Protein AF-A0A7Y4R9W8-F1 (afdb_monomer)

Sequence (115 aa):
MKRQRPHGSGSLFQRTSGGPWIASWFTHDGKRRERSTRTTDRKAAERILSKHVADTALRRDGVIDARSDRHSIEGRRPIADHVGDWIATLTAQGRDDSTGADVESPRVQAGRNGQ

Radius of gyration: 27.62 Å; Cα contacts (8 Å, |Δi|>4): 103; chains: 1; bounding box: 37×31×106 Å

pLDDT: mean 73.19, std 18.22, range [39.69, 95.69]

Solvent-accessible surface area (backbone atoms only — not comparable to full-atom values): 7222 Å² total; per-residue (Å²): 134,86,80,80,70,68,93,75,65,53,50,76,49,58,93,44,94,88,39,46,30,29,32,35,37,64,41,64,87,69,46,80,46,75,45,75,59,80,31,66,51,64,70,63,34,50,54,54,35,50,49,56,42,50,61,23,50,39,40,60,73,57,77,44,52,70,70,60,56,55,52,53,58,57,71,66,52,58,70,66,59,54,51,50,54,50,52,52,54,38,50,73,70,70,51,72,80,80,88,67,82,84,78,74,73,83,77,79,84,79,85,78,88,88,136

Foldseek 3Di:
DPPPDPQLQFDWDDPDVLFFIKTWGAALVRDIDIDGLRDSDPVSVSVVSNVVSVVRVCVNVVVDDPVVVVVVVVVPPPPVVVVVVVVVVCVVVVNDPPPPPPPPDDPDPDDDDDD

Nearest PDB structures (foldseek):
  8tla-assembly1_B  TM=5.622E-01  e=1.297E+00  Homo sapiens
  8h5y-assembly2_A  TM=4.239E-01  e=7.760E-01  Escherichia coli K-12
  8tla-assembly1_D  TM=4.016E-01  e=2.628E+00  Homo sapiens
  9g6k-assembly1_UE  TM=3.631E-01  e=1.906E+00  Toxoplasma gondii
  6dqn-assembly1_A  TM=5.525E-01  e=8.897E+00  Homo sapiens

Secondary structure (DSSP, 8-state):
------TTS-EEEESSTTS-EEEEEE-TTS-EEEEE---S-HHHHHHHHHHHHHHHHHHHTTSS-HHHHHHHHHTTS-HHHHHHHHHHHHHHTT--STTS---------------

Mean predicted aligned error: 15.97 Å

Structure (mmCIF, N/CA/C/O backbone):
data_AF-A0A7Y4R9W8-F1
#
_entry.id   AF-A0A7Y4R9W8-F1
#
loop_
_atom_site.group_PDB
_atom_site.id
_atom_site.type_symbol
_atom_site.label_atom_id
_atom_site.label_alt_id
_atom_site.label_comp_id
_atom_site.label_asym_id
_atom_site.label_entity_id
_atom_site.label_seq_id
_atom_site.pdbx_PDB_ins_code
_atom_site.Cartn_x
_atom_site.Cartn_y
_atom_site.Cartn_z
_atom_site.occupancy
_atom_site.B_iso_or_equiv
_atom_site.auth_seq_id
_atom_site.auth_comp_id
_atom_site.auth_asym_id
_atom_site.auth_atom_id
_atom_site.pdbx_PDB_model_num
ATOM 1 N N . MET A 1 1 ? -6.246 -9.623 27.496 1.00 42.03 1 MET A N 1
ATOM 2 C CA . MET A 1 1 ? -5.485 -10.510 26.584 1.00 42.03 1 MET A CA 1
ATOM 3 C C . MET A 1 1 ? -5.223 -9.788 25.261 1.00 42.03 1 MET A C 1
ATOM 5 O O . MET A 1 1 ? -6.168 -9.526 24.526 1.00 42.03 1 MET A O 1
ATOM 9 N N . LYS A 1 2 ? -3.976 -9.392 24.961 1.00 45.47 2 LYS A N 1
ATOM 10 C CA . LYS A 1 2 ? -3.630 -8.803 23.651 1.00 45.47 2 LYS A CA 1
ATOM 11 C C . LYS A 1 2 ? -3.616 -9.931 22.614 1.00 45.47 2 LYS A C 1
ATOM 13 O O . LYS A 1 2 ? -2.710 -10.755 22.641 1.00 45.47 2 LYS A O 1
ATOM 18 N N . ARG A 1 3 ? -4.627 -9.991 21.734 1.00 52.09 3 ARG A N 1
ATOM 19 C CA . ARG A 1 3 ? -4.646 -10.916 20.585 1.00 52.09 3 ARG A CA 1
ATOM 20 C C . ARG A 1 3 ? -3.430 -10.606 19.710 1.00 52.09 3 ARG A C 1
ATOM 22 O O . ARG A 1 3 ? -3.440 -9.618 18.977 1.00 52.09 3 ARG A O 1
ATOM 29 N N . GLN A 1 4 ? -2.386 -11.421 19.827 1.00 53.09 4 GLN A N 1
ATOM 30 C CA . GLN A 1 4 ? -1.283 -11.450 18.874 1.00 53.09 4 GLN A CA 1
ATOM 31 C C . GLN A 1 4 ? -1.887 -11.856 17.528 1.00 53.09 4 GLN A C 1
ATOM 33 O O . GLN A 1 4 ? -2.458 -12.938 17.390 1.00 53.09 4 GLN A O 1
ATOM 38 N N . ARG A 1 5 ? -1.899 -10.918 16.577 1.00 55.25 5 ARG A N 1
ATOM 39 C CA . ARG A 1 5 ? -2.456 -11.154 15.244 1.00 55.25 5 ARG A CA 1
ATOM 40 C C . ARG A 1 5 ? -1.511 -12.099 14.499 1.00 55.25 5 ARG A C 1
ATOM 42 O O . ARG A 1 5 ? -0.300 -11.907 14.603 1.00 55.25 5 ARG A O 1
ATOM 49 N N . PRO A 1 6 ? -2.029 -13.082 13.747 1.00 48.03 6 PRO A N 1
ATOM 50 C CA . PRO A 1 6 ? -1.184 -13.988 12.986 1.00 48.03 6 PRO A CA 1
ATOM 51 C C . PRO A 1 6 ? -0.283 -13.180 12.044 1.00 48.03 6 PRO A C 1
ATOM 53 O O . PRO A 1 6 ? -0.731 -12.238 11.378 1.00 48.03 6 PRO A O 1
ATOM 56 N N . HIS A 1 7 ? 0.995 -13.557 12.044 1.00 48.12 7 HIS A N 1
ATOM 57 C CA . HIS A 1 7 ? 2.168 -12.832 11.545 1.00 48.12 7 HIS A CA 1
ATOM 58 C C . HIS A 1 7 ? 2.141 -12.396 10.062 1.00 48.12 7 HIS A C 1
ATOM 60 O O . HIS A 1 7 ? 3.084 -11.760 9.605 1.00 48.12 7 HIS A O 1
ATOM 66 N N . GLY A 1 8 ? 1.070 -12.664 9.310 1.00 55.91 8 GLY A N 1
ATOM 67 C CA . GLY A 1 8 ? 0.927 -12.284 7.897 1.00 55.91 8 GLY A CA 1
ATOM 68 C C . GLY A 1 8 ? 0.064 -11.048 7.614 1.00 55.91 8 GLY A C 1
ATOM 69 O O . GLY A 1 8 ? -0.031 -10.631 6.468 1.00 55.91 8 GLY A O 1
ATOM 70 N N . SER A 1 9 ? -0.585 -10.452 8.620 1.00 66.50 9 SER A N 1
ATOM 71 C CA . SER A 1 9 ? -1.719 -9.533 8.374 1.00 66.50 9 SER A CA 1
ATOM 72 C C . SER A 1 9 ? -1.347 -8.049 8.236 1.00 66.50 9 SER A C 1
ATOM 74 O O . SER A 1 9 ? -2.203 -7.226 7.916 1.00 66.50 9 SER A O 1
ATOM 76 N N . GLY A 1 10 ? -0.100 -7.686 8.549 1.00 84.75 10 GLY A N 1
ATOM 77 C CA . GLY A 1 10 ? 0.298 -6.293 8.751 1.00 84.75 10 GLY A CA 1
ATOM 78 C C . GLY A 1 10 ? -0.387 -5.618 9.953 1.00 84.75 10 GLY A C 1
ATOM 79 O O . GLY A 1 10 ? -1.193 -6.214 10.674 1.00 84.75 10 GLY A O 1
ATOM 80 N N . SER A 1 11 ? -0.027 -4.365 10.213 1.00 91.25 11 SER A N 1
ATOM 81 C CA . SER A 1 11 ? -0.532 -3.561 11.326 1.00 91.25 11 SER A CA 1
ATOM 82 C C . SER A 1 11 ? -0.989 -2.177 10.870 1.00 91.25 11 SER A C 1
ATOM 84 O O . SER A 1 11 ? -0.513 -1.637 9.872 1.00 91.25 11 SER A O 1
ATOM 86 N N . LEU A 1 12 ? -1.938 -1.611 11.619 1.00 92.94 12 LEU A N 1
ATOM 87 C CA . LEU A 1 12 ? -2.385 -0.230 11.480 1.00 92.94 12 LEU A CA 1
ATOM 88 C C . LEU A 1 12 ? -1.990 0.555 12.724 1.00 92.94 12 LEU A C 1
ATOM 90 O O . LEU A 1 12 ? -2.217 0.093 13.843 1.00 92.94 12 LEU A O 1
ATOM 94 N N . PHE A 1 13 ? -1.456 1.752 12.530 1.00 92.19 13 PHE A N 1
ATOM 95 C CA . PHE A 1 13 ? -1.144 2.674 13.617 1.00 92.19 13 PHE A CA 1
ATOM 96 C C . PHE A 1 13 ? -1.351 4.122 13.176 1.00 92.19 13 PHE A C 1
ATOM 98 O O . PHE A 1 13 ? -1.433 4.407 11.986 1.00 92.19 13 PHE A O 1
ATOM 105 N N . GLN A 1 14 ? -1.450 5.045 14.127 1.00 92.38 14 GLN A N 1
ATOM 106 C CA . GLN A 1 14 ? -1.485 6.483 13.857 1.00 92.38 14 GLN A CA 1
ATOM 107 C C . GLN A 1 14 ? -0.193 7.115 14.380 1.00 92.38 14 GLN A C 1
ATOM 109 O O . GLN A 1 14 ? 0.309 6.708 15.426 1.00 92.38 14 GLN A O 1
ATOM 114 N N . ARG A 1 15 ? 0.348 8.106 13.661 1.00 90.44 15 ARG A N 1
ATOM 115 C CA . ARG A 1 15 ? 1.488 8.915 14.142 1.00 90.44 15 ARG A CA 1
ATOM 116 C C . ARG A 1 15 ? 1.064 9.988 15.140 1.00 90.44 15 ARG A C 1
ATOM 118 O O . ARG A 1 15 ? 1.804 10.296 16.064 1.00 90.44 15 ARG A O 1
ATOM 125 N N . THR A 1 16 ? -0.132 10.526 14.942 1.00 90.94 16 THR A N 1
ATOM 126 C CA . THR A 1 16 ? -0.756 11.548 15.781 1.00 90.94 16 THR A CA 1
ATOM 127 C C . THR A 1 16 ? -2.196 11.120 16.013 1.00 90.94 16 THR A C 1
ATOM 129 O O . THR A 1 16 ? -2.829 10.612 15.086 1.00 90.94 16 THR A O 1
ATOM 132 N N . SER A 1 17 ? -2.716 11.298 17.227 1.00 87.69 17 SER A N 1
ATOM 133 C CA . SER A 1 17 ? -4.101 10.942 17.550 1.00 87.69 17 SER A CA 1
ATOM 134 C C . SER A 1 17 ? -5.082 11.698 16.657 1.00 87.69 17 SER A C 1
ATOM 136 O O . SER A 1 17 ? -5.004 12.919 16.552 1.00 87.69 17 SER A O 1
ATOM 138 N N . GLY A 1 18 ? -5.994 10.972 16.009 1.00 88.25 18 GLY A N 1
ATOM 139 C CA . GLY A 1 18 ? -6.957 11.547 15.061 1.00 88.25 18 GLY A CA 1
ATOM 140 C C . GLY A 1 18 ? -6.380 11.820 13.667 1.00 88.25 18 GLY A C 1
ATOM 141 O O . GLY A 1 18 ? -7.110 12.242 12.775 1.00 88.25 18 GLY A O 1
ATOM 142 N N . GLY A 1 19 ? -5.089 11.551 13.456 1.00 91.12 19 GLY A N 1
ATOM 143 C CA . GLY A 1 19 ? -4.446 11.620 12.152 1.00 91.12 19 GLY A CA 1
ATOM 144 C C . GLY A 1 19 ? -4.755 10.410 11.261 1.00 91.12 19 GLY A C 1
ATOM 145 O O . GLY A 1 19 ? -5.396 9.443 11.688 1.00 91.12 19 GLY A O 1
ATOM 146 N N . PRO A 1 20 ? -4.285 10.433 10.002 1.00 93.44 20 PRO A N 1
ATOM 147 C CA . PRO A 1 20 ? -4.493 9.331 9.078 1.00 93.44 20 PRO A CA 1
ATOM 148 C C . PRO A 1 20 ? -3.813 8.052 9.577 1.00 93.44 20 PRO A C 1
ATOM 150 O O . PRO A 1 20 ? -2.688 8.073 10.086 1.00 93.44 20 PRO A O 1
ATOM 153 N N . TRP A 1 21 ? -4.483 6.919 9.381 1.00 94.31 21 TRP A N 1
ATOM 154 C CA . TRP A 1 21 ? -3.922 5.611 9.684 1.00 94.31 21 TRP A CA 1
ATOM 155 C C . TRP A 1 21 ? -2.767 5.287 8.739 1.00 94.31 21 TRP A C 1
ATOM 157 O O . TRP A 1 21 ? -2.805 5.572 7.539 1.00 94.31 21 TRP A O 1
ATOM 167 N N . ILE A 1 22 ? -1.751 4.629 9.274 1.00 95.69 22 ILE A N 1
ATOM 168 C CA . ILE A 1 22 ? -0.598 4.114 8.551 1.00 95.69 22 ILE A CA 1
ATOM 169 C C . ILE A 1 22 ? -0.683 2.600 8.558 1.00 95.69 22 ILE A C 1
ATOM 171 O O . ILE A 1 22 ? -0.778 1.980 9.616 1.00 95.69 22 ILE A O 1
ATOM 175 N N . ALA A 1 23 ? -0.650 2.024 7.364 1.00 94.50 23 ALA A N 1
ATOM 176 C CA . ALA A 1 23 ? -0.553 0.595 7.154 1.00 94.50 23 ALA A CA 1
ATOM 177 C C . ALA A 1 23 ? 0.915 0.182 7.091 1.00 94.50 23 ALA A C 1
ATOM 179 O O . ALA A 1 23 ? 1.713 0.818 6.406 1.00 94.50 23 ALA A O 1
ATOM 180 N N . SER A 1 24 ? 1.254 -0.891 7.798 1.00 93.5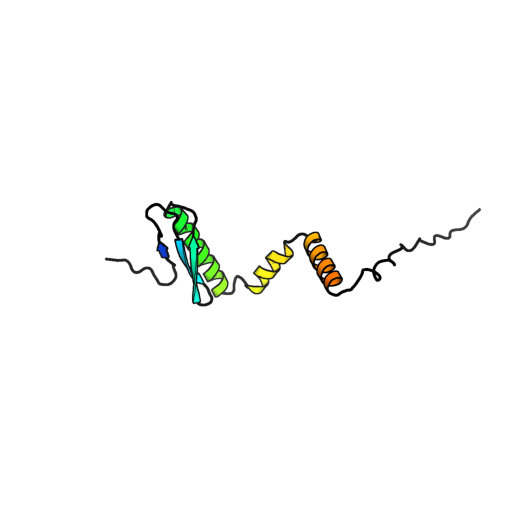6 24 SER A N 1
ATOM 181 C CA . SER A 1 24 ? 2.572 -1.519 7.815 1.00 93.56 24 SER A CA 1
ATOM 182 C C . SER A 1 24 ? 2.416 -2.992 7.469 1.00 93.56 24 SER A C 1
ATOM 184 O O . SER A 1 24 ? 1.624 -3.683 8.102 1.00 93.56 24 SER A O 1
ATOM 186 N N . TRP A 1 25 ? 3.137 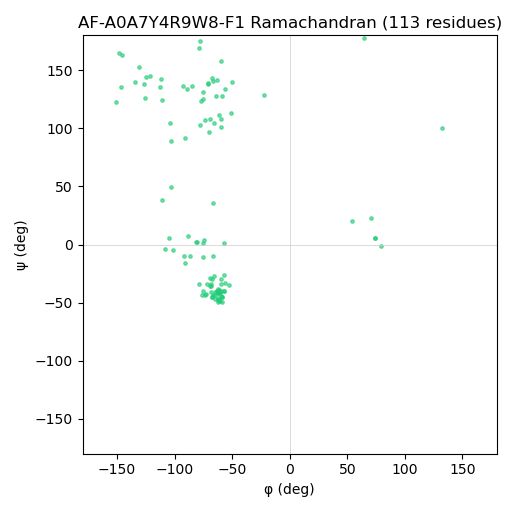-3.493 6.474 1.00 92.06 25 TRP A N 1
ATOM 187 C CA . TRP A 1 25 ? 3.077 -4.902 6.073 1.00 92.06 25 TRP A CA 1
ATOM 188 C C . TRP A 1 25 ? 4.429 -5.367 5.534 1.00 92.06 25 TRP A C 1
ATOM 190 O O . TRP A 1 25 ? 5.308 -4.555 5.244 1.00 92.06 25 TRP A O 1
ATOM 200 N N . PHE A 1 26 ? 4.610 -6.680 5.425 1.00 88.50 26 PHE A N 1
ATOM 201 C CA . PHE A 1 26 ? 5.781 -7.267 4.780 1.00 88.50 26 PHE A CA 1
ATOM 202 C C . PHE A 1 26 ? 5.474 -7.521 3.311 1.00 88.50 26 PHE A C 1
ATOM 204 O O . PHE A 1 26 ? 4.389 -8.000 2.992 1.00 88.50 26 PHE A O 1
ATOM 211 N N . THR A 1 27 ? 6.408 -7.184 2.428 1.00 86.19 27 THR A N 1
ATOM 212 C CA . THR A 1 27 ? 6.343 -7.538 1.009 1.00 86.19 27 THR A CA 1
ATOM 213 C C . THR A 1 27 ? 6.751 -8.993 0.801 1.00 86.19 27 THR A C 1
ATOM 215 O O . THR A 1 27 ? 7.282 -9.639 1.704 1.00 86.19 27 THR A O 1
ATOM 218 N N . HIS A 1 28 ? 6.525 -9.504 -0.409 1.00 81.50 28 HIS A N 1
ATOM 219 C CA . HIS A 1 28 ? 6.890 -10.864 -0.800 1.00 81.50 28 HIS A CA 1
ATOM 220 C C . HIS A 1 28 ? 8.403 -11.116 -0.669 1.00 81.50 28 HIS A C 1
ATOM 222 O O . HIS A 1 28 ? 8.802 -12.210 -0.295 1.00 81.5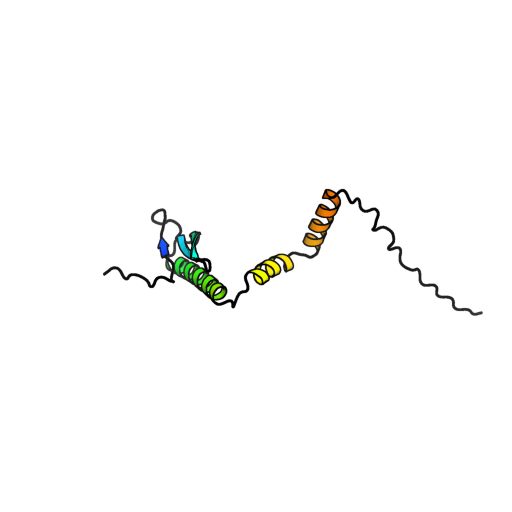0 28 HIS A O 1
ATOM 228 N N . ASP A 1 29 ? 9.222 -10.071 -0.831 1.00 80.94 29 ASP A N 1
ATOM 229 C CA . ASP A 1 29 ? 10.675 -10.084 -0.595 1.00 80.94 29 ASP A CA 1
ATOM 230 C C . ASP A 1 29 ? 11.080 -10.091 0.894 1.00 80.94 29 ASP A C 1
ATOM 232 O O . ASP A 1 29 ? 12.251 -9.904 1.223 1.00 80.94 29 ASP A O 1
ATOM 236 N N . GLY A 1 30 ? 10.121 -10.170 1.822 1.00 82.50 30 GLY A N 1
ATOM 237 C CA . GLY A 1 30 ? 10.364 -10.089 3.266 1.00 82.50 30 GLY A CA 1
ATOM 238 C C . GLY A 1 30 ? 10.688 -8.682 3.788 1.00 82.50 30 GLY A C 1
ATOM 239 O O . GLY A 1 30 ? 10.987 -8.516 4.970 1.00 82.50 30 GLY A O 1
ATOM 240 N N . LYS A 1 31 ? 10.612 -7.639 2.949 1.00 87.75 31 LYS A N 1
ATOM 241 C CA . LYS A 1 31 ? 10.893 -6.254 3.359 1.00 87.75 31 LYS A CA 1
ATOM 242 C C . LYS A 1 31 ? 9.658 -5.603 3.969 1.00 87.75 31 LYS A C 1
ATOM 244 O O . LYS A 1 31 ? 8.559 -5.689 3.428 1.00 87.75 31 LYS A O 1
ATOM 249 N N . ARG A 1 32 ? 9.834 -4.880 5.074 1.00 89.88 32 ARG A N 1
ATOM 250 C CA . ARG A 1 32 ? 8.744 -4.113 5.684 1.00 89.88 32 ARG A CA 1
ATOM 251 C C . ARG A 1 32 ? 8.468 -2.842 4.878 1.00 89.88 32 ARG A C 1
ATOM 253 O O . ARG A 1 32 ? 9.388 -2.093 4.551 1.00 89.88 32 ARG A O 1
ATOM 260 N N . ARG A 1 33 ? 7.199 -2.589 4.566 1.00 92.44 33 ARG A N 1
ATOM 261 C CA . ARG A 1 33 ? 6.718 -1.365 3.919 1.00 92.44 33 ARG A CA 1
ATOM 262 C C . ARG A 1 33 ? 5.691 -0.681 4.796 1.00 92.44 33 ARG A C 1
ATOM 264 O O . ARG A 1 33 ? 4.895 -1.333 5.466 1.00 92.44 33 ARG A O 1
ATOM 271 N N . GLU A 1 34 ? 5.720 0.643 4.757 1.00 94.25 34 GLU A N 1
ATOM 272 C CA . GLU A 1 34 ? 4.759 1.495 5.439 1.00 94.25 34 GLU A CA 1
ATOM 273 C C . GLU A 1 34 ? 4.160 2.479 4.447 1.00 94.25 34 GLU A C 1
ATOM 275 O O . GLU A 1 34 ? 4.866 3.037 3.602 1.00 94.25 34 GLU A O 1
ATOM 280 N N . ARG A 1 35 ? 2.849 2.694 4.539 1.00 94.12 35 ARG A N 1
ATOM 281 C CA . ARG A 1 35 ? 2.150 3.664 3.702 1.00 94.12 35 ARG A CA 1
ATOM 282 C C . ARG A 1 35 ? 1.006 4.297 4.470 1.00 94.12 35 ARG A C 1
ATOM 284 O O . ARG A 1 35 ? 0.226 3.613 5.128 1.00 94.12 35 ARG A O 1
ATOM 291 N N . SER A 1 36 ? 0.885 5.616 4.350 1.00 94.19 36 SER A N 1
ATOM 292 C CA . SER A 1 36 ? -0.307 6.315 4.822 1.00 94.19 36 SER A CA 1
ATOM 293 C C . SER A 1 36 ? -1.517 5.850 4.016 1.00 94.19 36 SER A C 1
ATOM 295 O O . SER A 1 36 ? -1.508 5.894 2.785 1.00 94.19 36 SER A O 1
ATOM 297 N N . THR A 1 37 ? -2.563 5.433 4.721 1.00 92.19 37 THR A N 1
ATOM 298 C CA . THR A 1 37 ? -3.867 5.108 4.130 1.00 92.19 37 THR A CA 1
ATOM 299 C C . THR A 1 37 ? -4.648 6.366 3.747 1.00 92.19 37 THR A C 1
ATOM 301 O O . THR A 1 37 ? -5.659 6.266 3.059 1.00 92.19 37 THR A O 1
ATOM 304 N N . ARG A 1 38 ? -4.177 7.551 4.180 1.00 92.19 38 ARG A N 1
ATOM 305 C CA . ARG A 1 38 ? -4.814 8.866 3.984 1.00 92.19 38 ARG A CA 1
ATOM 306 C C . ARG A 1 38 ? -6.270 8.941 4.460 1.00 92.19 38 ARG A C 1
ATOM 308 O O . ARG A 1 38 ? -6.993 9.843 4.063 1.00 92.19 38 ARG A O 1
ATOM 315 N N . THR A 1 39 ? -6.684 8.027 5.333 1.00 91.75 39 THR A N 1
ATOM 316 C CA . THR A 1 39 ? -8.004 8.032 5.965 1.00 91.75 39 THR A CA 1
ATOM 317 C C . THR A 1 39 ? -7.859 8.003 7.478 1.00 91.75 39 THR A C 1
ATOM 319 O O . THR A 1 39 ? -6.938 7.382 8.009 1.00 91.75 39 THR A O 1
ATOM 322 N N . THR A 1 40 ? -8.759 8.692 8.173 1.00 92.38 40 THR A N 1
ATOM 323 C CA . THR A 1 40 ? -8.892 8.681 9.636 1.00 92.38 40 THR A CA 1
ATOM 324 C C . THR A 1 40 ? -9.863 7.597 10.117 1.00 92.38 40 THR A C 1
ATOM 326 O O . THR A 1 40 ? -9.808 7.199 11.283 1.00 92.38 40 THR A O 1
ATOM 329 N N . ASP A 1 41 ? -10.695 7.040 9.227 1.00 93.69 41 ASP A N 1
ATOM 330 C CA . ASP A 1 41 ? -11.561 5.902 9.541 1.00 93.69 41 ASP A CA 1
ATOM 331 C C . ASP A 1 41 ? -10.761 4.594 9.562 1.00 93.69 41 ASP A C 1
ATOM 333 O O . ASP A 1 41 ? -10.135 4.183 8.579 1.00 93.69 41 ASP A O 1
ATOM 337 N N . ARG A 1 42 ? -10.841 3.900 10.698 1.00 88.25 42 ARG A N 1
ATOM 338 C CA . ARG A 1 42 ? -10.180 2.617 10.915 1.00 88.25 42 ARG A CA 1
ATOM 339 C C . ARG A 1 42 ? -10.697 1.535 9.973 1.00 88.25 42 ARG A C 1
ATOM 341 O O . ARG A 1 42 ? -9.894 0.744 9.489 1.00 88.25 42 ARG A O 1
ATOM 348 N N . LYS A 1 43 ? -12.006 1.477 9.701 1.00 90.69 43 LYS A N 1
ATOM 349 C CA . LYS A 1 43 ? -12.567 0.426 8.834 1.00 90.69 43 LYS A CA 1
ATOM 350 C C . LYS A 1 43 ? -12.076 0.592 7.400 1.00 90.69 43 LYS A C 1
ATOM 352 O O . LYS A 1 43 ? -11.670 -0.384 6.773 1.00 90.69 43 LYS A O 1
ATOM 357 N N . ALA A 1 44 ? -12.066 1.822 6.888 1.00 90.75 44 ALA A N 1
ATOM 358 C CA . ALA A 1 44 ? -11.464 2.131 5.596 1.00 90.75 44 ALA A CA 1
ATOM 359 C C . ALA A 1 44 ? -9.964 1.779 5.557 1.00 90.75 44 ALA A C 1
ATOM 361 O O . ALA A 1 44 ? -9.509 1.147 4.602 1.00 90.75 44 ALA A O 1
ATOM 362 N N . ALA A 1 45 ? -9.210 2.114 6.608 1.00 91.56 45 ALA A N 1
ATOM 363 C CA . ALA A 1 45 ? -7.793 1.772 6.713 1.00 91.56 45 ALA A CA 1
ATOM 364 C C . ALA A 1 45 ? -7.545 0.252 6.716 1.00 91.56 45 ALA A C 1
ATOM 366 O O . ALA A 1 45 ? -6.605 -0.218 6.076 1.00 91.56 45 ALA A O 1
ATOM 367 N N . GLU A 1 46 ? -8.403 -0.526 7.385 1.00 91.88 46 GLU A N 1
ATOM 368 C CA . GLU A 1 46 ? -8.327 -1.993 7.407 1.00 91.88 46 GLU A CA 1
ATOM 369 C C . GLU A 1 46 ? -8.517 -2.582 6.006 1.00 91.88 46 GLU A C 1
ATOM 371 O O . GLU A 1 46 ? -7.725 -3.430 5.605 1.00 91.88 46 GLU A O 1
ATOM 376 N N . ARG A 1 47 ? -9.464 -2.068 5.209 1.00 92.69 47 ARG A N 1
ATOM 377 C CA . ARG A 1 47 ? -9.639 -2.501 3.808 1.00 92.69 47 ARG A CA 1
ATOM 378 C C . ARG A 1 47 ? -8.403 -2.212 2.953 1.00 92.69 47 ARG A C 1
ATOM 380 O O . ARG A 1 47 ? -8.006 -3.051 2.147 1.00 92.69 47 ARG A O 1
ATOM 387 N N . ILE A 1 48 ? -7.784 -1.042 3.135 1.00 92.88 48 ILE A N 1
ATOM 388 C CA . ILE A 1 48 ? -6.563 -0.656 2.407 1.00 92.88 48 ILE A CA 1
ATOM 389 C C . ILE A 1 48 ? -5.397 -1.577 2.785 1.00 92.88 48 ILE A C 1
ATOM 391 O O . ILE A 1 48 ? -4.674 -2.046 1.905 1.00 92.88 48 ILE A O 1
ATOM 395 N N . LEU A 1 49 ? -5.237 -1.886 4.074 1.00 91.56 49 LEU A N 1
ATOM 396 C CA . LEU A 1 49 ? -4.232 -2.843 4.534 1.00 91.56 49 LEU A CA 1
ATOM 397 C C . LEU A 1 49 ? -4.482 -4.243 3.954 1.00 91.56 49 LEU A C 1
ATOM 399 O O . LEU A 1 49 ? -3.555 -4.847 3.419 1.00 91.56 49 LEU A O 1
ATOM 403 N N . SER A 1 50 ? -5.721 -4.739 4.009 1.00 89.31 50 SER A N 1
ATOM 404 C CA . SER A 1 50 ? -6.086 -6.043 3.443 1.00 89.31 50 SER A CA 1
ATOM 405 C C . SER A 1 50 ? -5.757 -6.135 1.957 1.00 89.31 50 SER A C 1
ATOM 407 O O . SER A 1 50 ? -5.219 -7.151 1.526 1.00 89.31 50 SER A O 1
ATOM 409 N N . LYS A 1 51 ? -5.996 -5.064 1.190 1.00 90.88 51 LYS A N 1
ATOM 410 C CA . LYS A 1 51 ? -5.590 -4.994 -0.217 1.00 90.88 51 LYS A CA 1
ATOM 411 C C . LYS A 1 51 ? -4.079 -5.169 -0.377 1.00 90.88 51 LYS A C 1
ATOM 413 O O . LYS 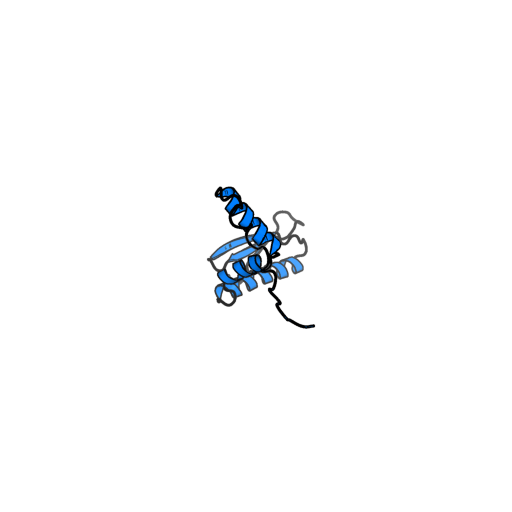A 1 51 ? -3.648 -6.000 -1.162 1.00 90.88 51 LYS A O 1
ATOM 418 N N . HIS A 1 52 ? -3.270 -4.435 0.386 1.00 91.19 52 HIS A N 1
ATOM 419 C CA . HIS A 1 52 ? -1.811 -4.534 0.296 1.00 91.19 52 HIS A CA 1
ATOM 420 C C . HIS A 1 52 ? -1.265 -5.919 0.658 1.00 91.19 52 HIS A C 1
ATOM 422 O O . HIS A 1 52 ? -0.323 -6.398 0.022 1.00 91.19 52 HIS A O 1
ATOM 428 N N . VAL A 1 53 ? -1.857 -6.569 1.659 1.00 89.00 53 VAL A N 1
ATOM 429 C CA . VAL A 1 53 ? -1.498 -7.938 2.047 1.00 89.00 53 VAL A CA 1
ATOM 430 C C . VAL A 1 53 ? -1.898 -8.932 0.957 1.00 89.00 53 VAL A C 1
ATOM 432 O O . VAL A 1 53 ? -1.075 -9.759 0.575 1.00 89.00 53 VAL A O 1
ATOM 435 N N . ALA A 1 54 ? -3.108 -8.817 0.404 1.00 87.75 54 ALA A N 1
ATOM 436 C CA . ALA A 1 54 ? -3.576 -9.672 -0.686 1.00 87.75 54 ALA A CA 1
ATOM 437 C C . ALA A 1 54 ? -2.716 -9.512 -1.952 1.00 87.75 54 ALA A C 1
ATOM 439 O O . ALA A 1 54 ? -2.218 -10.499 -2.482 1.00 87.75 54 ALA A O 1
ATOM 440 N N . ASP A 1 55 ? -2.444 -8.273 -2.372 1.00 85.56 55 ASP A N 1
ATOM 441 C CA . ASP A 1 55 ? -1.556 -7.949 -3.498 1.00 85.56 55 ASP A CA 1
ATOM 442 C C . ASP A 1 55 ? -0.150 -8.545 -3.318 1.00 85.56 55 ASP A C 1
ATOM 444 O O . ASP A 1 55 ? 0.528 -8.892 -4.289 1.00 85.56 55 ASP A O 1
ATOM 448 N N . THR A 1 56 ? 0.311 -8.629 -2.070 1.00 86.38 56 THR A N 1
ATOM 449 C CA . THR A 1 56 ? 1.600 -9.229 -1.731 1.00 86.38 56 THR A CA 1
ATOM 450 C C . THR A 1 56 ? 1.543 -10.752 -1.784 1.00 86.38 56 THR A C 1
ATOM 452 O O . THR A 1 56 ? 2.464 -11.362 -2.323 1.00 86.38 56 THR A O 1
ATOM 455 N N . ALA A 1 57 ? 0.482 -11.364 -1.255 1.00 84.12 57 ALA A N 1
ATOM 456 C CA . ALA A 1 57 ? 0.277 -12.808 -1.310 1.00 84.12 57 ALA A CA 1
ATOM 457 C C . ALA A 1 57 ? 0.226 -13.300 -2.764 1.00 84.12 57 ALA A C 1
ATOM 459 O O . ALA A 1 57 ? 0.964 -14.208 -3.121 1.00 84.12 57 ALA A O 1
ATOM 460 N N . LEU A 1 58 ? -0.512 -12.602 -3.635 1.00 84.50 58 LEU A N 1
ATOM 461 C CA . LEU A 1 58 ? -0.584 -12.924 -5.065 1.00 84.50 58 LEU A CA 1
ATOM 462 C C . LEU A 1 58 ? 0.783 -12.871 -5.771 1.00 84.50 58 LEU A C 1
ATOM 464 O O . LEU A 1 58 ? 1.037 -13.660 -6.678 1.00 84.50 58 LEU A O 1
ATOM 468 N N . ARG A 1 59 ? 1.675 -11.959 -5.361 1.00 83.81 59 ARG A N 1
ATOM 469 C CA . ARG A 1 59 ? 3.056 -11.888 -5.876 1.00 83.81 59 ARG A CA 1
ATOM 470 C C . ARG A 1 59 ? 3.947 -12.985 -5.300 1.00 83.81 59 ARG A C 1
ATOM 472 O O . ARG A 1 59 ? 4.744 -13.559 -6.030 1.00 83.81 59 ARG A O 1
ATOM 479 N N . ARG A 1 60 ? 3.806 -13.291 -4.006 1.00 78.12 60 ARG A N 1
ATOM 480 C CA . ARG A 1 60 ? 4.524 -14.395 -3.350 1.00 78.12 60 ARG A CA 1
ATOM 4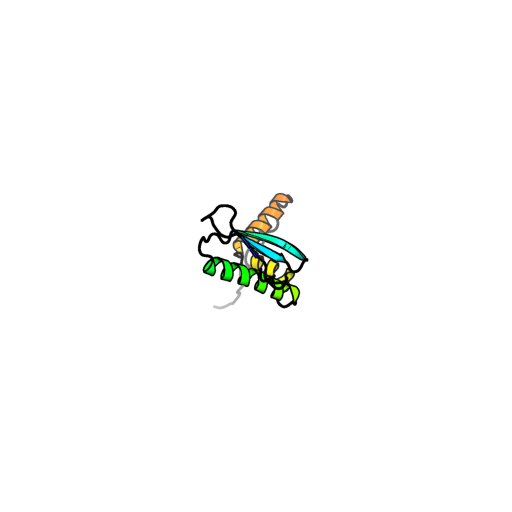81 C C . ARG A 1 60 ? 4.175 -15.741 -3.986 1.00 78.12 60 ARG A C 1
ATOM 483 O O . ARG A 1 60 ? 5.068 -16.552 -4.193 1.00 78.12 60 ARG A O 1
ATOM 490 N N . ASP A 1 61 ? 2.902 -15.952 -4.297 1.00 77.88 61 ASP A N 1
ATOM 491 C CA . ASP A 1 61 ? 2.402 -17.196 -4.881 1.00 77.88 61 ASP A CA 1
ATOM 492 C C . ASP A 1 61 ? 2.652 -17.268 -6.403 1.00 77.88 61 ASP A C 1
ATOM 494 O O . ASP A 1 61 ? 2.256 -18.233 -7.050 1.00 77.88 61 ASP A O 1
ATOM 498 N N . GLY A 1 62 ? 3.308 -16.256 -6.991 1.00 71.69 62 GLY A N 1
ATOM 499 C CA . GLY A 1 62 ? 3.688 -16.229 -8.407 1.00 71.69 62 GLY A CA 1
ATOM 500 C C . GLY A 1 62 ? 2.533 -15.987 -9.386 1.00 71.69 62 GLY A C 1
ATOM 501 O O . GLY A 1 62 ? 2.748 -16.023 -10.593 1.00 71.69 62 GLY A O 1
ATOM 502 N N . VAL A 1 63 ? 1.321 -15.708 -8.891 1.00 72.19 63 VAL A N 1
ATOM 503 C CA . VAL A 1 63 ? 0.132 -15.402 -9.712 1.00 72.19 63 VAL A CA 1
ATOM 504 C C . VAL A 1 63 ? 0.287 -14.055 -10.425 1.00 72.19 63 VAL A C 1
ATOM 506 O O . VAL A 1 63 ? -0.175 -13.883 -11.551 1.00 72.19 63 VAL A O 1
ATOM 509 N N . ILE A 1 64 ? 0.961 -13.098 -9.783 1.00 67.19 64 ILE A N 1
ATOM 510 C CA . ILE A 1 64 ? 1.401 -11.849 -10.412 1.00 67.19 64 ILE A CA 1
ATOM 511 C C . ILE A 1 64 ? 2.904 -11.958 -10.670 1.00 67.19 64 ILE A C 1
ATOM 513 O O . ILE A 1 64 ? 3.699 -11.797 -9.741 1.00 67.19 64 ILE A O 1
ATOM 517 N N . ASP A 1 65 ? 3.298 -12.174 -11.928 1.00 64.62 65 ASP A N 1
ATOM 518 C CA . ASP A 1 65 ? 4.693 -12.005 -12.339 1.00 64.62 65 ASP A CA 1
ATOM 519 C C . ASP A 1 65 ? 5.052 -10.511 -12.293 1.00 64.62 65 ASP A C 1
ATOM 521 O O . ASP A 1 65 ? 4.612 -9.703 -13.119 1.00 64.62 65 ASP A O 1
ATOM 525 N N . ALA A 1 66 ? 5.867 -10.135 -11.307 1.00 58.81 66 ALA A N 1
ATOM 526 C CA . ALA A 1 66 ? 6.312 -8.763 -11.091 1.00 58.81 66 ALA A CA 1
ATOM 527 C C . ALA A 1 66 ? 7.028 -8.157 -12.315 1.00 58.81 66 ALA A C 1
ATOM 529 O O . ALA A 1 66 ? 7.011 -6.935 -12.493 1.00 58.81 66 ALA A O 1
ATOM 530 N N . ARG A 1 67 ? 7.634 -8.985 -13.1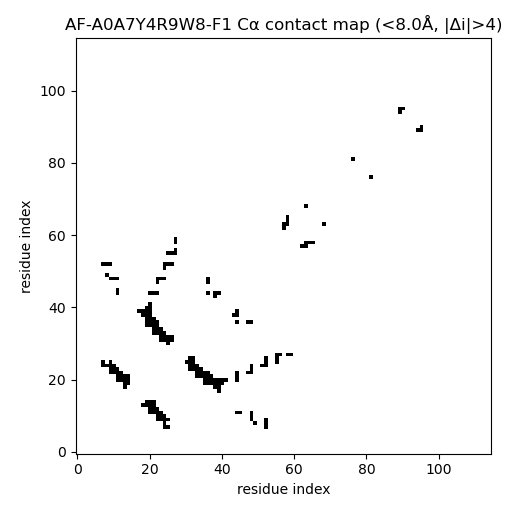79 1.00 56.34 67 ARG A N 1
ATOM 531 C CA . ARG A 1 67 ? 8.280 -8.533 -14.418 1.00 56.34 67 ARG A CA 1
ATOM 532 C C . ARG A 1 67 ? 7.249 -8.129 -15.474 1.00 56.34 67 ARG A C 1
ATOM 534 O O . ARG A 1 67 ? 7.409 -7.085 -16.106 1.00 56.34 67 ARG A O 1
ATOM 541 N N . SER A 1 68 ? 6.183 -8.912 -15.620 1.00 55.66 68 SER A N 1
ATOM 542 C CA . SER A 1 68 ? 5.093 -8.645 -16.567 1.00 55.66 68 SER A CA 1
ATOM 543 C C . SER A 1 68 ? 4.211 -7.463 -16.137 1.00 55.66 68 SER A C 1
ATOM 545 O O . SER A 1 68 ? 3.761 -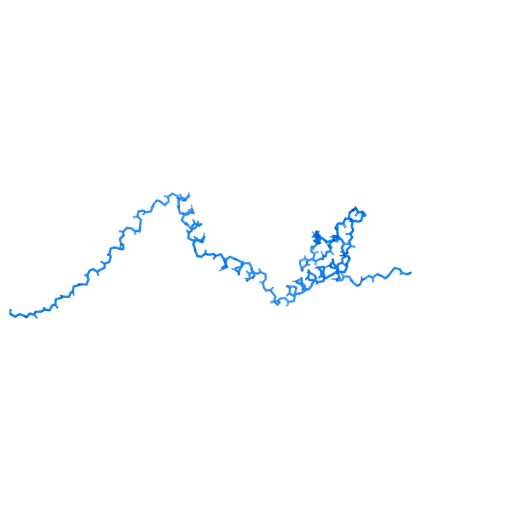6.685 -16.980 1.00 55.66 68 SER A O 1
ATOM 547 N N . ASP A 1 69 ? 4.010 -7.264 -14.828 1.00 58.03 69 ASP A N 1
ATOM 548 C CA . ASP A 1 69 ? 3.272 -6.112 -14.274 1.00 58.03 69 ASP A CA 1
ATOM 549 C C . ASP A 1 69 ? 3.983 -4.782 -14.602 1.00 58.03 69 ASP A C 1
ATOM 551 O O . ASP A 1 69 ? 3.353 -3.811 -15.022 1.00 58.03 69 ASP A O 1
ATOM 555 N N . ARG A 1 70 ? 5.325 -4.754 -14.530 1.00 58.84 70 ARG A N 1
ATOM 556 C CA . ARG A 1 70 ? 6.126 -3.583 -14.931 1.00 58.84 70 ARG A CA 1
ATOM 557 C C . ARG A 1 70 ? 5.956 -3.245 -16.414 1.00 58.84 70 ARG A C 1
ATOM 559 O O . ARG A 1 70 ? 5.730 -2.084 -16.745 1.00 58.84 70 ARG A O 1
ATOM 566 N N . HIS A 1 71 ? 6.022 -4.243 -17.296 1.00 56.69 71 HIS A N 1
ATOM 567 C CA . HIS A 1 71 ? 5.850 -4.023 -18.738 1.00 56.69 71 HIS A CA 1
ATOM 568 C C . HIS A 1 71 ? 4.415 -3.604 -19.090 1.00 56.69 71 HIS A C 1
ATOM 570 O O . HIS A 1 71 ? 4.209 -2.843 -20.027 1.00 56.69 71 HIS A O 1
ATOM 576 N N . SER A 1 72 ? 3.423 -4.040 -18.309 1.00 58.66 72 SER A N 1
ATOM 577 C CA . SER A 1 72 ? 2.017 -3.662 -18.506 1.00 58.66 72 SER A CA 1
ATOM 578 C C . SER A 1 72 ? 1.742 -2.189 -18.185 1.00 58.66 72 SER A C 1
ATOM 580 O O . SER A 1 72 ? 0.827 -1.601 -18.755 1.00 58.66 72 SER A O 1
ATOM 582 N N . ILE A 1 73 ? 2.512 -1.578 -17.278 1.00 60.03 73 ILE A N 1
ATOM 583 C CA . ILE A 1 73 ? 2.430 -0.137 -16.993 1.00 60.03 73 ILE A CA 1
ATOM 584 C C . ILE A 1 73 ? 3.045 0.663 -18.141 1.00 60.03 73 ILE A C 1
ATOM 586 O O . ILE A 1 73 ? 2.449 1.643 -18.581 1.00 60.03 73 ILE A O 1
ATOM 590 N N . GLU A 1 74 ? 4.201 0.229 -18.648 1.00 58.66 74 GLU A N 1
ATOM 591 C CA . GLU A 1 74 ? 4.837 0.871 -19.801 1.00 58.66 74 GLU A CA 1
ATOM 592 C C . GLU A 1 74 ? 3.983 0.733 -21.060 1.00 58.66 74 GLU A C 1
ATOM 594 O O . GLU A 1 74 ? 3.692 1.745 -21.674 1.00 58.66 74 GLU A O 1
ATOM 599 N N . GLY A 1 75 ? 3.460 -0.454 -21.377 1.00 59.34 75 GLY A N 1
ATOM 600 C CA . GLY A 1 75 ? 2.598 -0.669 -22.547 1.00 59.34 75 GLY A CA 1
ATOM 601 C C . GLY A 1 75 ? 1.235 0.037 -22.495 1.00 59.34 75 GLY A C 1
ATOM 602 O O . GLY A 1 75 ? 0.523 0.060 -23.496 1.00 59.34 75 GLY A O 1
ATOM 603 N N . ARG A 1 76 ? 0.849 0.614 -21.347 1.00 66.81 76 ARG A N 1
ATOM 604 C CA . ARG A 1 76 ? -0.322 1.504 -21.228 1.00 66.81 76 ARG A CA 1
ATOM 605 C C . ARG A 1 76 ? -0.001 2.961 -21.553 1.00 66.81 76 ARG A C 1
ATOM 607 O O . ARG A 1 76 ? -0.937 3.758 -21.631 1.00 66.81 76 ARG A O 1
ATOM 614 N N . ARG A 1 77 ? 1.274 3.335 -21.699 1.00 67.31 77 ARG A N 1
ATOM 615 C CA . ARG A 1 77 ? 1.624 4.678 -22.164 1.00 67.31 77 ARG A CA 1
ATOM 616 C C . ARG A 1 77 ? 1.172 4.820 -23.623 1.00 67.31 77 ARG A C 1
ATOM 618 O O . ARG A 1 77 ? 1.276 3.865 -24.395 1.00 67.31 77 ARG A O 1
ATOM 625 N N . PRO A 1 78 ? 0.644 5.989 -24.016 1.00 75.56 78 PRO A N 1
ATOM 626 C CA . PRO A 1 78 ? 0.375 6.284 -25.413 1.00 75.56 78 PRO A CA 1
ATOM 627 C C . PRO A 1 78 ? 1.604 5.997 -26.281 1.00 75.56 78 PRO A C 1
ATOM 629 O O . PRO A 1 78 ? 2.725 6.333 -25.906 1.00 75.56 78 PRO A O 1
ATOM 632 N N . ILE A 1 79 ? 1.391 5.434 -27.474 1.00 75.06 79 ILE A N 1
ATOM 633 C CA . ILE A 1 79 ? 2.466 5.182 -28.452 1.00 75.06 79 ILE A CA 1
ATOM 634 C C . ILE A 1 79 ? 3.279 6.463 -28.714 1.00 75.06 79 ILE A C 1
ATOM 636 O O . ILE A 1 79 ? 4.495 6.399 -28.861 1.00 75.06 79 ILE A O 1
ATOM 640 N N . ALA A 1 80 ? 2.620 7.626 -28.693 1.00 76.00 80 ALA A N 1
ATOM 641 C CA . ALA A 1 80 ? 3.258 8.932 -28.837 1.00 76.00 80 ALA A CA 1
ATOM 642 C C . ALA A 1 80 ? 4.352 9.197 -27.785 1.00 76.00 80 ALA A C 1
ATOM 644 O O . ALA A 1 80 ? 5.417 9.699 -28.135 1.00 76.00 80 ALA A O 1
ATOM 645 N N . ASP A 1 81 ? 4.135 8.805 -26.527 1.00 75.56 81 ASP A N 1
ATOM 646 C CA . ASP A 1 81 ? 5.111 9.006 -25.450 1.00 75.56 81 ASP A CA 1
ATOM 647 C C . ASP A 1 81 ? 6.344 8.113 -25.640 1.00 75.56 81 ASP A C 1
ATOM 649 O O . ASP A 1 81 ? 7.467 8.525 -25.360 1.00 75.56 81 ASP A O 1
ATOM 653 N N . HIS A 1 82 ? 6.152 6.894 -26.150 1.00 75.50 82 HIS A N 1
ATOM 654 C CA . HIS A 1 82 ? 7.256 5.988 -26.466 1.00 75.50 82 HIS A CA 1
ATOM 655 C C . HIS A 1 82 ? 8.091 6.479 -27.648 1.00 75.50 82 HIS A C 1
ATOM 657 O O . HIS A 1 82 ? 9.317 6.396 -27.609 1.00 75.50 82 HIS A O 1
ATOM 663 N N . VAL A 1 83 ? 7.434 7.005 -28.685 1.00 84.00 83 VAL A N 1
ATOM 664 C CA . VAL A 1 83 ? 8.111 7.604 -29.842 1.00 84.00 83 VAL A CA 1
ATOM 665 C C . VAL A 1 83 ? 8.882 8.855 -29.416 1.00 84.00 83 VAL A C 1
ATOM 667 O O . VAL A 1 83 ? 10.024 9.027 -29.833 1.00 84.00 83 VAL A O 1
ATOM 670 N N . GLY A 1 84 ? 8.311 9.683 -28.535 1.00 81.19 84 GLY A N 1
ATOM 671 C CA . GLY A 1 84 ? 8.988 10.850 -27.969 1.00 81.19 84 GLY A CA 1
ATOM 672 C C . GLY A 1 84 ? 10.256 10.487 -27.190 1.00 81.19 84 GLY A C 1
ATOM 673 O O . GLY A 1 84 ? 11.316 11.051 -27.460 1.00 81.19 84 GLY A O 1
ATOM 674 N N . ASP A 1 85 ? 10.176 9.504 -26.284 1.00 79.94 85 ASP A N 1
ATOM 675 C CA . ASP A 1 85 ? 11.342 9.009 -25.535 1.00 79.94 85 ASP A CA 1
ATOM 676 C C . ASP A 1 85 ? 12.409 8.425 -26.480 1.00 79.94 85 ASP A C 1
ATOM 678 O O . ASP A 1 85 ? 13.603 8.679 -26.312 1.00 79.94 85 ASP A O 1
ATOM 682 N N . TRP A 1 86 ? 11.994 7.680 -27.511 1.00 78.38 86 TRP A N 1
ATOM 683 C CA . TRP A 1 86 ? 12.905 7.117 -28.509 1.00 78.38 86 TRP A CA 1
ATOM 684 C C . TRP A 1 86 ? 13.647 8.206 -29.296 1.00 78.38 86 TRP A C 1
ATOM 686 O O . TRP A 1 86 ? 14.879 8.183 -29.349 1.00 78.38 86 TRP A O 1
ATOM 696 N N . ILE A 1 87 ? 12.933 9.204 -29.827 1.00 83.25 87 ILE A N 1
ATOM 697 C CA . ILE A 1 87 ? 13.533 10.347 -30.535 1.00 83.25 87 ILE A CA 1
ATOM 698 C C . ILE A 1 87 ? 14.509 11.088 -29.614 1.00 83.25 87 ILE A C 1
ATOM 700 O O . ILE A 1 87 ? 15.643 11.34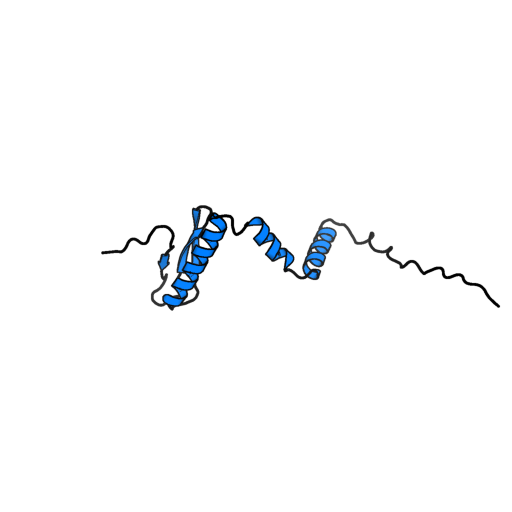8 -30.012 1.00 83.25 87 ILE A O 1
ATOM 704 N N . ALA A 1 88 ? 14.128 11.339 -28.358 1.00 82.44 88 ALA A N 1
ATOM 705 C CA . ALA A 1 88 ? 14.996 11.995 -27.383 1.00 82.44 88 ALA A CA 1
ATOM 706 C C . ALA A 1 88 ? 16.300 11.214 -27.135 1.00 82.44 88 ALA A C 1
ATOM 708 O O . ALA A 1 88 ? 17.372 11.817 -27.048 1.00 82.44 88 ALA A O 1
ATOM 709 N N . THR A 1 89 ? 16.243 9.878 -27.069 1.00 79.06 89 THR A N 1
ATOM 710 C CA . THR A 1 89 ? 17.457 9.054 -26.941 1.00 79.06 89 THR A CA 1
ATOM 711 C C . THR A 1 89 ? 18.340 9.083 -28.187 1.00 79.06 89 THR A C 1
ATOM 713 O O . THR A 1 89 ? 19.562 9.099 -28.047 1.00 79.06 89 THR A O 1
ATOM 716 N N . LEU A 1 90 ? 17.758 9.137 -29.390 1.00 78.81 90 LEU A N 1
ATOM 717 C CA . LEU A 1 90 ? 18.511 9.249 -30.643 1.00 78.81 90 LEU A CA 1
ATOM 718 C C . LEU A 1 90 ? 19.210 10.608 -30.755 1.00 78.81 90 LEU A C 1
ATOM 720 O O . LEU A 1 90 ? 20.410 10.657 -31.031 1.00 78.81 90 LEU A O 1
ATOM 724 N N . THR A 1 91 ? 18.508 11.695 -30.430 1.00 76.06 91 THR A N 1
ATOM 725 C CA . THR A 1 91 ? 19.087 13.044 -30.394 1.00 76.06 91 THR A CA 1
ATOM 726 C C . THR A 1 91 ? 20.196 13.154 -29.345 1.00 76.06 91 THR A C 1
ATOM 728 O O . THR A 1 91 ? 21.255 13.710 -29.626 1.00 76.06 91 THR A O 1
ATOM 731 N N . ALA A 1 92 ? 20.010 12.572 -28.155 1.00 76.62 92 ALA A N 1
ATOM 732 C CA . ALA A 1 92 ? 21.033 12.561 -27.105 1.00 76.62 92 ALA A CA 1
ATOM 733 C C . ALA A 1 92 ? 22.283 11.743 -27.484 1.00 76.62 92 ALA A C 1
ATOM 735 O O . ALA A 1 92 ? 23.378 12.036 -27.009 1.00 76.62 92 ALA A O 1
ATOM 736 N N . GLN A 1 93 ? 22.136 10.736 -28.349 1.00 77.12 93 GLN A N 1
ATOM 737 C CA . GLN A 1 93 ? 23.245 9.959 -28.913 1.00 77.12 93 GLN A CA 1
ATOM 738 C C . GLN A 1 93 ? 23.922 10.652 -30.107 1.00 77.12 93 GLN A C 1
ATOM 740 O O . GLN A 1 93 ? 24.832 10.073 -30.698 1.00 77.12 93 GLN A O 1
ATOM 745 N N . GLY A 1 94 ? 23.493 11.867 -30.469 1.00 69.69 94 GLY A N 1
ATOM 746 C CA . GLY A 1 94 ? 24.035 12.605 -31.608 1.00 69.69 94 GLY A CA 1
ATOM 747 C C . GLY A 1 94 ? 23.650 12.007 -32.960 1.00 69.69 94 GLY A C 1
ATOM 748 O O . GLY A 1 94 ? 24.368 12.214 -33.929 1.00 69.69 94 GLY A O 1
ATOM 749 N N . ARG A 1 95 ? 22.552 11.238 -33.027 1.00 62.28 95 ARG A N 1
ATOM 750 C CA . ARG A 1 95 ? 21.927 10.836 -34.291 1.00 62.28 95 ARG A CA 1
ATOM 751 C C . ARG A 1 95 ? 20.884 11.881 -34.659 1.00 62.28 95 ARG A C 1
ATOM 753 O O . ARG A 1 95 ? 19.742 11.833 -34.210 1.00 62.28 95 ARG A O 1
ATOM 760 N N . ASP A 1 96 ? 21.315 12.856 -35.432 1.00 55.53 96 ASP A N 1
ATOM 761 C CA . ASP A 1 96 ? 20.482 13.771 -36.190 1.00 55.53 96 ASP A CA 1
ATOM 762 C C . ASP A 1 96 ? 19.814 13.038 -37.371 1.00 55.53 96 ASP A C 1
ATOM 764 O O . ASP A 1 96 ? 20.411 12.183 -38.025 1.00 55.53 96 ASP A O 1
ATOM 768 N N . ASP A 1 97 ? 18.531 13.346 -37.583 1.00 5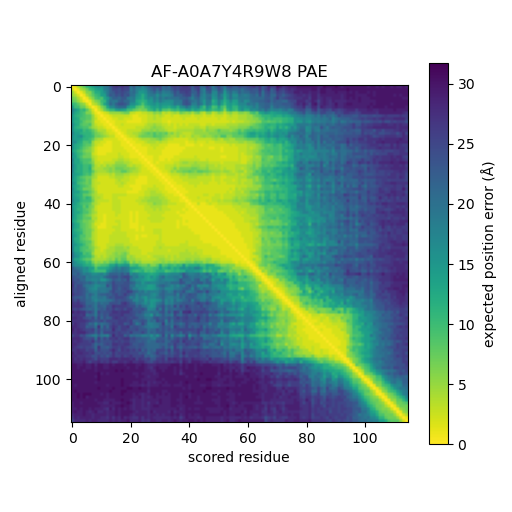4.72 97 ASP A N 1
ATOM 769 C CA . ASP A 1 97 ? 17.489 12.637 -38.355 1.00 54.72 97 ASP A CA 1
ATOM 770 C C . ASP A 1 97 ? 17.706 12.567 -39.886 1.00 54.72 97 ASP A C 1
ATOM 772 O O . ASP A 1 97 ? 16.782 12.612 -40.694 1.00 54.72 97 ASP A O 1
ATOM 776 N N . SER A 1 98 ? 18.948 12.439 -40.335 1.00 51.84 98 SER A N 1
ATOM 777 C CA . SER A 1 98 ? 19.282 12.347 -41.759 1.00 51.84 98 SER A CA 1
ATOM 778 C C . SER A 1 98 ? 18.963 10.983 -42.391 1.00 51.84 98 SER A C 1
ATOM 780 O O . SER A 1 98 ? 19.211 10.792 -43.575 1.00 51.84 98 SER A O 1
ATOM 782 N N . THR A 1 99 ? 18.397 10.022 -41.648 1.00 50.78 99 THR A N 1
ATOM 783 C CA . THR A 1 99 ? 18.080 8.668 -42.163 1.00 50.78 99 THR A CA 1
ATOM 784 C C . THR A 1 99 ? 16.577 8.440 -42.424 1.00 50.78 99 THR A C 1
ATOM 786 O O . THR A 1 99 ? 16.177 7.328 -42.756 1.00 50.78 99 THR A O 1
ATOM 789 N N . GLY A 1 100 ? 15.721 9.463 -42.297 1.00 46.25 100 GLY A N 1
ATOM 790 C CA . GLY A 1 100 ? 14.261 9.324 -42.449 1.00 46.25 100 GLY A CA 1
ATOM 791 C C . GLY A 1 100 ? 13.630 9.930 -43.710 1.00 46.25 100 GLY A C 1
ATOM 792 O O . GLY A 1 100 ? 12.423 9.791 -43.896 1.00 46.25 100 GLY A O 1
ATOM 793 N N . ALA A 1 101 ? 14.394 10.609 -44.572 1.00 41.94 101 ALA A N 1
ATOM 794 C CA . ALA A 1 101 ? 13.834 11.439 -45.649 1.00 41.94 101 ALA A CA 1
ATOM 795 C C . ALA A 1 101 ? 13.547 10.717 -46.985 1.00 41.94 101 ALA A C 1
ATOM 797 O O . ALA A 1 101 ? 13.150 11.380 -47.936 1.00 41.94 101 ALA A O 1
ATOM 798 N N . ASP A 1 102 ? 13.669 9.386 -47.061 1.00 43.88 102 ASP A N 1
ATOM 799 C CA . ASP A 1 102 ? 13.440 8.614 -48.300 1.00 43.88 102 ASP A CA 1
ATOM 800 C C . ASP A 1 102 ? 12.182 7.724 -48.251 1.00 43.88 102 ASP A C 1
ATOM 802 O O . ASP A 1 102 ? 12.151 6.613 -48.780 1.00 43.88 102 ASP A O 1
ATOM 806 N N . VAL A 1 103 ? 11.100 8.203 -47.635 1.00 49.44 103 VAL A N 1
ATOM 807 C CA . VAL A 1 103 ? 9.748 7.645 -47.847 1.00 49.44 103 VAL A CA 1
ATOM 808 C C . VAL A 1 103 ? 8.938 8.553 -48.773 1.00 49.44 103 VAL A C 1
ATOM 810 O O . VAL A 1 103 ? 7.792 8.909 -48.503 1.00 49.44 103 VAL A O 1
ATOM 813 N N . GLU A 1 104 ? 9.530 8.928 -49.910 1.00 42.47 104 GLU A N 1
ATOM 814 C CA . GLU A 1 104 ? 8.755 9.448 -51.031 1.00 42.47 104 GLU A CA 1
ATOM 815 C C . GLU A 1 104 ? 8.098 8.265 -51.761 1.00 42.47 104 GLU A C 1
ATOM 817 O O . GLU A 1 104 ? 8.727 7.463 -52.448 1.00 42.47 104 GLU A O 1
ATOM 822 N N . SER A 1 105 ? 6.802 8.128 -51.490 1.00 40.31 105 SER A N 1
ATOM 823 C CA . SER A 1 105 ? 5.821 7.237 -52.114 1.00 40.31 105 SER A CA 1
ATOM 824 C C . SER A 1 105 ? 6.190 6.757 -53.531 1.00 40.31 105 SER A C 1
ATOM 826 O O . SER A 1 105 ? 6.393 7.595 -54.414 1.00 40.31 105 SER A O 1
ATOM 828 N N . PRO A 1 106 ? 6.153 5.441 -53.830 1.00 40.09 106 PRO A N 1
ATOM 829 C CA . PRO A 1 106 ? 6.263 4.978 -55.205 1.00 40.09 106 PRO A CA 1
ATOM 830 C C . PRO A 1 106 ? 5.030 5.458 -55.975 1.00 40.09 106 PRO A C 1
ATOM 832 O O . PRO A 1 106 ? 3.921 4.941 -55.822 1.00 40.09 106 PRO A O 1
ATOM 835 N N . ARG A 1 107 ? 5.220 6.489 -56.803 1.00 44.91 107 ARG A N 1
ATOM 836 C CA . ARG A 1 107 ? 4.236 6.946 -57.781 1.00 44.91 107 ARG A CA 1
ATOM 837 C C . ARG A 1 107 ? 3.969 5.774 -58.725 1.00 44.91 107 ARG A C 1
ATOM 839 O O . ARG A 1 107 ? 4.826 5.383 -59.509 1.00 44.91 107 ARG A O 1
ATOM 846 N N . VAL A 1 108 ? 2.787 5.181 -58.587 1.00 50.00 108 VAL A N 1
ATOM 847 C CA . VAL A 1 108 ? 2.294 4.065 -59.398 1.00 50.00 108 VAL A CA 1
ATOM 848 C C . VAL A 1 108 ? 2.438 4.402 -60.885 1.00 50.00 108 VAL A C 1
ATOM 850 O O . VAL A 1 108 ? 1.762 5.289 -61.406 1.00 50.00 108 VAL A O 1
ATOM 853 N N . GLN A 1 109 ? 3.311 3.665 -61.571 1.00 49.25 109 GLN A N 1
ATOM 854 C CA . GLN A 1 109 ? 3.362 3.587 -63.025 1.00 49.25 109 GLN A CA 1
ATOM 855 C C . GLN A 1 109 ? 2.116 2.823 -63.499 1.00 49.25 109 GLN A C 1
ATOM 857 O O . GLN A 1 109 ? 2.099 1.595 -63.512 1.00 49.25 109 GLN A O 1
ATOM 862 N N . ALA A 1 110 ? 1.065 3.536 -63.896 1.00 46.09 110 ALA A N 1
ATOM 863 C CA . ALA A 1 110 ? -0.034 2.958 -64.663 1.00 46.09 110 ALA A CA 1
ATOM 864 C C . ALA A 1 110 ? 0.116 3.382 -66.126 1.00 46.09 110 ALA A C 1
ATOM 866 O O . ALA A 1 110 ? -0.402 4.409 -66.555 1.00 46.09 110 ALA A O 1
ATOM 867 N N . GLY A 1 111 ? 0.854 2.584 -66.899 1.00 45.28 111 GLY A N 1
ATOM 868 C CA . GLY A 1 111 ? 0.693 2.580 -68.346 1.00 45.28 111 GLY A CA 1
ATOM 869 C C . GLY A 1 111 ? -0.594 1.839 -68.707 1.00 45.28 111 GLY A C 1
ATOM 870 O O . GLY A 1 111 ? -0.759 0.679 -68.330 1.00 45.28 111 GLY A O 1
ATOM 871 N N . ARG A 1 112 ? -1.492 2.476 -69.465 1.00 40.69 112 ARG A N 1
ATOM 872 C CA . ARG A 1 112 ? -2.430 1.759 -70.338 1.00 40.69 112 ARG A CA 1
ATOM 873 C C . ARG A 1 112 ? -2.803 2.617 -71.548 1.00 40.69 112 ARG A C 1
ATOM 875 O O . ARG A 1 112 ? -3.272 3.738 -71.407 1.00 40.69 112 ARG A O 1
ATOM 882 N N . ASN A 1 113 ? -2.534 2.041 -72.713 1.00 41.69 113 ASN A N 1
ATOM 883 C CA . ASN A 1 113 ? -2.778 2.536 -74.065 1.00 41.69 113 ASN A CA 1
ATOM 884 C C . ASN A 1 113 ? -4.260 2.809 -74.374 1.00 41.69 113 ASN A C 1
ATOM 886 O O . ASN A 1 113 ? -5.129 2.115 -73.843 1.00 41.69 113 ASN A O 1
ATOM 890 N N . GLY A 1 114 ? -4.492 3.665 -75.378 1.00 39.88 114 GLY A N 1
ATOM 891 C CA . GLY A 1 114 ? -5.573 3.491 -76.356 1.00 39.88 114 GLY A CA 1
ATOM 892 C C . GLY A 1 114 ? -6.428 4.730 -76.617 1.00 39.88 114 GLY A C 1
ATOM 893 O O . GLY A 1 114 ? -7.326 5.005 -75.828 1.00 39.88 114 GLY A O 1
ATOM 894 N N . GLN A 1 115 ? -6.161 5.431 -77.723 1.00 39.69 115 GLN A N 1
ATOM 895 C CA . GLN A 1 115 ? -6.991 5.550 -78.941 1.00 39.69 115 GLN A CA 1
ATOM 896 C C . GLN A 1 115 ? -6.090 6.114 -80.049 1.00 39.69 115 GLN A C 1
ATOM 898 O O . GLN A 1 115 ? -5.320 7.052 -79.740 1.00 39.69 115 GLN A O 1
#